Protein AF-A0A8J6Z722-F1 (afdb_monomer_lite)

Foldseek 3Di:
DDPCPDPVNVVVPCPDDDDDPVVVLVVVLVVQLVVLCVVCVVVVVVLVVLVVVLVVVVCCCVVPVLVVVLVVLVVDPDDPVVSVVVSVVVVVVVVVVSVVSVVVSVVSVVVVVVVSVVSSVVVSPPPPDD

pLDDT: mean 84.92, std 19.14, range [33.97, 98.56]

Radius of gyration: 26.22 Å; chains: 1; bounding box: 60×34×71 Å

Structure (mmCIF, N/CA/C/O backbone):
data_AF-A0A8J6Z722-F1
#
_entry.id   AF-A0A8J6Z722-F1
#
loop_
_atom_site.group_PDB
_atom_site.id
_atom_site.type_symbol
_atom_site.label_atom_id
_atom_site.label_alt_id
_atom_site.label_comp_id
_atom_site.label_asym_id
_atom_site.label_entity_id
_atom_site.label_seq_id
_atom_site.pdbx_PDB_ins_code
_atom_site.Cartn_x
_atom_site.Cartn_y
_atom_site.Cartn_z
_atom_site.occupancy
_atom_site.B_iso_or_equiv
_atom_site.auth_seq_id
_atom_site.auth_comp_id
_atom_site.auth_asym_id
_atom_site.auth_atom_id
_atom_site.pdbx_PDB_model_num
ATOM 1 N N . MET A 1 1 ? 30.032 24.823 -20.321 1.00 39.25 1 MET A N 1
ATOM 2 C CA . MET A 1 1 ? 30.321 24.302 -18.969 1.00 39.25 1 MET A CA 1
ATOM 3 C C . MET A 1 1 ? 30.399 22.793 -19.080 1.00 39.25 1 MET A C 1
ATOM 5 O O . MET A 1 1 ? 29.435 22.180 -19.516 1.00 39.25 1 MET A O 1
ATOM 9 N N . ASP A 1 2 ? 31.584 22.244 -18.832 1.00 42.56 2 ASP A N 1
ATOM 10 C CA . ASP A 1 2 ? 31.910 20.828 -19.003 1.00 42.56 2 ASP A CA 1
ATOM 11 C C . ASP A 1 2 ? 31.347 20.016 -17.820 1.00 42.56 2 ASP A C 1
ATOM 13 O O . ASP A 1 2 ? 31.700 20.263 -16.670 1.00 42.56 2 ASP A O 1
ATOM 17 N N . ASN A 1 3 ? 30.427 19.084 -18.093 1.00 47.44 3 ASN A N 1
ATOM 18 C CA . ASN A 1 3 ? 29.771 18.225 -17.095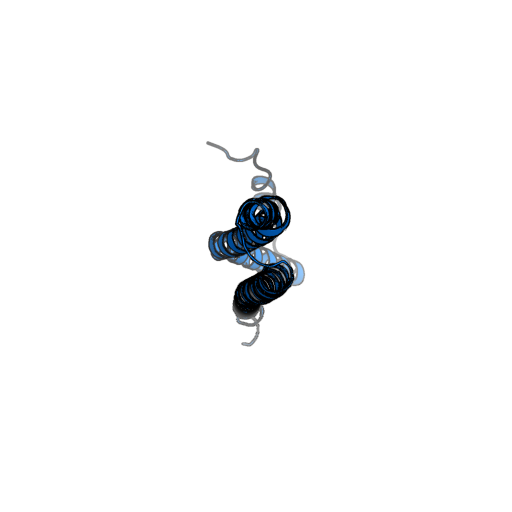 1.00 47.44 3 ASN A CA 1
ATOM 19 C C . ASN A 1 3 ? 30.562 16.919 -16.867 1.00 47.44 3 ASN A C 1
ATOM 21 O O . ASN A 1 3 ? 30.005 15.834 -16.695 1.00 47.44 3 ASN A O 1
ATOM 25 N N . SER A 1 4 ? 31.888 17.017 -16.913 1.00 51.06 4 SER A N 1
ATOM 26 C CA . SER A 1 4 ? 32.835 15.905 -16.819 1.00 51.06 4 SER A CA 1
ATOM 27 C C . SER A 1 4 ? 33.029 15.358 -15.398 1.00 51.06 4 SER A C 1
ATOM 29 O O . SER A 1 4 ? 33.650 14.309 -15.233 1.00 51.06 4 SER A O 1
ATOM 31 N N . GLY A 1 5 ? 32.466 16.026 -14.384 1.00 47.47 5 GLY A N 1
ATOM 32 C CA . GLY A 1 5 ? 32.481 15.593 -12.980 1.00 47.47 5 GLY A CA 1
ATOM 33 C C . GLY A 1 5 ? 31.259 14.784 -12.530 1.00 47.47 5 GLY A C 1
ATOM 34 O O . GLY A 1 5 ? 31.252 14.261 -11.419 1.00 47.47 5 GLY A O 1
ATOM 35 N N . SER A 1 6 ? 30.222 14.663 -13.362 1.00 57.62 6 SER A N 1
ATOM 36 C CA . SER A 1 6 ? 29.033 13.875 -13.028 1.00 57.62 6 SER A CA 1
ATOM 37 C C . SER A 1 6 ? 29.310 12.377 -13.186 1.00 57.62 6 SER A C 1
ATOM 39 O O . SER A 1 6 ? 29.959 11.962 -14.148 1.00 57.62 6 SER A O 1
ATOM 41 N N . ALA A 1 7 ? 28.769 11.544 -12.290 1.00 52.91 7 ALA A N 1
ATOM 42 C CA . ALA A 1 7 ? 28.826 10.080 -12.392 1.00 52.91 7 ALA A CA 1
ATOM 43 C C . ALA A 1 7 ? 28.338 9.554 -13.762 1.00 52.91 7 ALA A C 1
ATOM 45 O O . ALA A 1 7 ? 28.763 8.490 -14.203 1.00 52.91 7 ALA A O 1
ATOM 46 N N . PHE A 1 8 ? 27.522 10.343 -14.471 1.00 50.28 8 PHE A N 1
ATOM 47 C CA . PHE A 1 8 ? 27.011 10.053 -15.810 1.00 50.28 8 PHE A CA 1
ATOM 48 C C . PHE A 1 8 ? 27.969 10.434 -16.958 1.00 50.28 8 PHE A C 1
ATOM 50 O O . PHE A 1 8 ? 27.863 9.886 -18.051 1.00 50.28 8 PHE A O 1
ATOM 57 N N . GLY A 1 9 ? 28.942 11.326 -16.733 1.00 53.88 9 GLY A N 1
ATOM 58 C CA . GLY A 1 9 ? 29.901 11.764 -17.759 1.00 53.88 9 GLY A CA 1
ATOM 59 C C . GLY A 1 9 ? 30.927 10.692 -18.149 1.00 53.88 9 GLY A C 1
ATOM 60 O O . GLY A 1 9 ? 31.526 10.759 -19.224 1.00 53.88 9 GLY A O 1
ATOM 61 N N . LYS A 1 10 ? 31.106 9.669 -17.303 1.00 51.28 10 LYS A N 1
ATOM 62 C CA . LYS A 1 10 ? 32.014 8.540 -17.555 1.00 51.28 10 LYS A CA 1
ATOM 63 C C . LYS A 1 10 ? 31.471 7.540 -18.583 1.00 51.28 10 LYS A C 1
ATOM 65 O O . LYS A 1 10 ? 32.269 6.854 -19.212 1.00 51.28 10 LYS A O 1
ATOM 70 N N . PHE A 1 11 ? 30.158 7.510 -18.820 1.00 54.88 11 PHE A N 1
ATOM 71 C CA . PHE A 1 11 ? 29.540 6.621 -19.814 1.00 54.88 11 PHE A CA 1
ATOM 72 C C . PHE A 1 11 ? 29.767 7.084 -21.260 1.00 54.88 11 PHE A C 1
ATOM 74 O O . PHE A 1 11 ? 29.725 6.276 -22.179 1.00 54.88 11 PHE A O 1
ATOM 81 N N . HIS A 1 12 ? 30.068 8.368 -21.481 1.00 51.69 12 HIS A N 1
ATOM 82 C CA . HIS A 1 12 ? 30.331 8.892 -22.826 1.00 51.69 12 HIS A CA 1
ATOM 83 C C . HIS A 1 12 ? 31.784 8.729 -23.293 1.00 51.69 12 HIS A C 1
ATOM 85 O O . HIS A 1 12 ? 32.048 8.882 -24.482 1.00 51.69 12 HIS A O 1
ATOM 91 N N . ARG A 1 13 ? 32.738 8.429 -22.397 1.00 47.22 13 ARG A N 1
ATOM 92 C CA . ARG A 1 13 ? 34.173 8.375 -22.752 1.00 47.22 13 ARG A CA 1
ATOM 93 C C . ARG A 1 13 ? 34.669 7.006 -23.202 1.00 47.22 13 ARG A C 1
ATOM 95 O O . ARG A 1 13 ? 35.699 6.943 -23.859 1.00 47.22 13 ARG A O 1
ATOM 102 N N . ASN A 1 14 ? 33.930 5.942 -22.903 1.00 47.50 14 ASN A N 1
ATOM 103 C CA . ASN A 1 14 ? 34.354 4.574 -23.191 1.00 47.50 14 ASN A CA 1
ATOM 104 C C . ASN A 1 14 ? 33.419 3.897 -24.197 1.00 47.50 14 ASN A C 1
ATOM 106 O O . ASN A 1 14 ? 33.064 2.738 -24.010 1.00 47.50 14 ASN A O 1
ATOM 110 N N . SER A 1 15 ? 33.004 4.604 -25.255 1.00 49.38 15 SER A N 1
ATOM 111 C CA . SER A 1 15 ? 32.414 3.915 -26.405 1.00 49.38 15 SER A CA 1
ATOM 112 C C . SER A 1 15 ? 33.519 3.034 -27.001 1.00 49.38 15 SER A C 1
ATOM 114 O O . SER A 1 15 ? 34.527 3.584 -27.461 1.00 49.38 15 SER A O 1
ATOM 116 N N . PRO A 1 16 ? 33.420 1.693 -26.923 1.00 49.09 16 PRO A N 1
ATOM 117 C CA . PRO A 1 16 ? 34.443 0.828 -27.478 1.00 49.09 16 PRO A CA 1
ATOM 118 C C . PRO A 1 16 ? 34.497 1.113 -28.971 1.00 49.09 16 PRO A C 1
ATOM 120 O O . PRO A 1 16 ? 33.459 1.206 -29.630 1.00 49.09 16 PRO A O 1
ATOM 123 N N . ALA A 1 17 ? 35.700 1.271 -29.513 1.00 52.91 17 ALA A N 1
ATOM 124 C CA . ALA A 1 17 ? 35.881 1.270 -30.951 1.00 52.91 17 ALA A CA 1
ATOM 125 C C . ALA A 1 17 ? 35.156 0.038 -31.528 1.00 52.91 17 ALA A C 1
ATOM 127 O O . ALA A 1 17 ? 35.463 -1.104 -31.185 1.00 52.91 17 ALA A O 1
ATOM 128 N N . ARG A 1 18 ? 34.131 0.324 -32.335 1.00 57.03 18 ARG A N 1
ATOM 129 C CA . ARG A 1 18 ? 33.208 -0.599 -33.003 1.00 57.03 18 ARG A CA 1
ATOM 130 C C . ARG A 1 18 ? 33.927 -1.868 -33.483 1.00 57.03 18 ARG A C 1
ATOM 132 O O . ARG A 1 18 ? 34.678 -1.789 -34.451 1.00 57.03 18 ARG A O 1
ATOM 139 N N . SER A 1 19 ? 33.696 -3.020 -32.846 1.00 58.72 19 SER A N 1
ATOM 140 C CA . SER A 1 19 ? 34.038 -4.323 -33.452 1.00 58.72 19 SER A CA 1
ATOM 141 C C . SER A 1 19 ? 33.318 -5.549 -32.873 1.00 58.72 19 SER A C 1
ATOM 143 O O . SER A 1 19 ? 33.258 -6.548 -33.579 1.00 58.72 19 SER A O 1
ATOM 145 N N . ASP A 1 20 ? 32.721 -5.497 -31.672 1.00 62.19 20 ASP A N 1
ATOM 146 C CA . ASP A 1 20 ? 31.935 -6.619 -31.123 1.00 62.19 20 ASP A CA 1
ATOM 147 C C . ASP A 1 20 ? 30.416 -6.343 -31.214 1.00 62.19 20 ASP A C 1
ATOM 149 O O . ASP A 1 20 ? 29.901 -5.495 -30.474 1.00 62.19 20 ASP A O 1
ATOM 153 N N . PRO A 1 21 ? 29.677 -7.042 -32.101 1.00 66.31 21 PRO A N 1
ATOM 154 C CA . PRO A 1 21 ? 28.222 -6.926 -32.223 1.00 66.31 21 PRO A CA 1
ATOM 155 C C . PRO A 1 21 ? 27.477 -7.205 -30.911 1.00 66.31 21 PRO A C 1
ATOM 157 O O . PRO A 1 21 ? 26.446 -6.590 -30.650 1.00 66.31 21 PRO A O 1
ATOM 160 N N . THR A 1 22 ? 28.010 -8.085 -30.061 1.00 77.38 22 THR A N 1
ATOM 161 C CA . THR A 1 22 ? 27.403 -8.449 -28.772 1.00 77.38 22 THR A CA 1
ATOM 162 C C . THR A 1 22 ? 27.454 -7.278 -27.796 1.00 77.38 22 THR A C 1
ATOM 164 O O . THR A 1 22 ? 26.465 -6.967 -27.134 1.00 77.38 22 THR A O 1
ATOM 167 N N . ALA A 1 23 ? 28.592 -6.580 -27.747 1.00 76.00 23 ALA A N 1
ATOM 168 C CA . ALA A 1 23 ? 28.772 -5.409 -26.895 1.00 76.00 23 ALA A CA 1
ATOM 169 C C . ALA A 1 23 ? 27.859 -4.245 -27.316 1.00 76.00 23 ALA A C 1
ATOM 171 O O . ALA A 1 23 ? 27.328 -3.543 -26.457 1.00 76.00 23 ALA A O 1
ATOM 172 N N . GLN A 1 24 ? 27.629 -4.066 -28.623 1.00 77.50 24 GLN A N 1
ATOM 173 C CA . GLN A 1 24 ? 26.715 -3.038 -29.127 1.00 77.50 24 GLN A CA 1
ATOM 174 C C . GLN A 1 24 ? 25.258 -3.329 -28.743 1.00 77.50 24 GLN A C 1
ATOM 176 O O . GLN A 1 24 ? 24.573 -2.429 -28.265 1.00 77.50 24 GLN A O 1
ATOM 181 N N . VAL A 1 25 ? 24.798 -4.580 -28.872 1.00 81.50 25 VAL A N 1
ATOM 182 C CA . VAL A 1 25 ? 23.432 -4.968 -28.468 1.00 81.50 25 VAL A CA 1
ATOM 183 C C . VAL A 1 25 ? 23.201 -4.726 -26.974 1.00 81.50 25 VAL A C 1
ATOM 185 O O . VAL A 1 25 ? 22.150 -4.215 -26.587 1.00 81.50 25 VAL A O 1
ATOM 188 N N . LEU A 1 26 ? 24.184 -5.053 -26.129 1.00 82.50 26 LEU A N 1
ATOM 189 C CA . LEU A 1 26 ? 24.104 -4.792 -24.689 1.00 82.50 26 LEU A CA 1
ATOM 190 C C . LEU A 1 26 ? 24.038 -3.292 -24.381 1.00 82.50 26 LEU A C 1
ATOM 192 O O . LEU A 1 26 ? 23.229 -2.872 -23.555 1.00 82.50 26 LEU A O 1
ATOM 196 N N . PHE A 1 27 ? 24.847 -2.485 -25.071 1.00 84.00 27 PHE A N 1
ATOM 197 C CA . PHE A 1 27 ? 24.834 -1.033 -24.914 1.00 84.00 27 PHE A CA 1
ATOM 198 C C . PHE A 1 27 ? 23.489 -0.422 -25.335 1.00 84.00 27 PHE A C 1
ATOM 200 O O . PHE A 1 27 ? 22.925 0.397 -24.610 1.00 84.00 27 PHE A O 1
ATOM 207 N N . ASP A 1 28 ? 22.937 -0.850 -26.471 1.00 84.00 28 ASP A N 1
ATOM 208 C CA . ASP A 1 28 ? 21.653 -0.358 -26.979 1.00 84.00 28 ASP A CA 1
ATOM 209 C C . ASP A 1 28 ? 20.490 -0.748 -26.052 1.00 84.00 28 ASP A C 1
ATOM 211 O O . ASP A 1 28 ? 19.568 0.048 -25.826 1.00 84.00 28 ASP A O 1
ATOM 215 N N . TYR A 1 29 ? 20.551 -1.951 -25.470 1.00 86.62 29 TYR A N 1
ATOM 216 C CA . TYR A 1 29 ? 19.620 -2.398 -24.438 1.00 86.62 29 TYR A CA 1
ATOM 217 C C . TYR A 1 29 ? 19.693 -1.518 -23.188 1.00 86.62 29 TYR A C 1
ATOM 219 O O . TYR A 1 29 ? 18.662 -1.020 -22.734 1.00 86.62 29 TYR A O 1
ATOM 227 N N . GLU A 1 30 ? 20.894 -1.292 -22.647 1.00 87.44 30 GLU A N 1
ATOM 228 C CA . GLU A 1 30 ? 21.094 -0.465 -21.453 1.00 87.44 30 GLU A CA 1
ATOM 229 C C . GLU A 1 30 ? 20.614 0.973 -21.688 1.00 87.44 30 GLU A C 1
ATOM 231 O O . GLU A 1 30 ? 19.863 1.529 -20.881 1.00 87.44 30 GLU A O 1
ATOM 236 N N . GLU A 1 31 ? 20.960 1.566 -22.832 1.00 89.06 31 GLU A N 1
ATOM 237 C CA . GLU A 1 31 ? 20.514 2.909 -23.203 1.00 89.06 31 GLU A CA 1
ATOM 238 C C . GLU A 1 31 ? 18.980 2.983 -23.317 1.00 89.06 31 GLU A C 1
ATOM 240 O O . GLU A 1 31 ? 18.342 3.947 -22.874 1.00 89.06 31 GLU A O 1
ATOM 245 N N . HIS A 1 32 ? 18.352 1.960 -23.902 1.00 89.12 32 HIS A N 1
ATOM 246 C CA . HIS A 1 32 ? 16.901 1.877 -23.991 1.00 89.12 32 HIS A CA 1
ATOM 247 C C . HIS A 1 32 ? 16.228 1.725 -22.627 1.00 89.12 32 HIS A C 1
ATOM 249 O O . HIS A 1 32 ? 15.309 2.496 -22.339 1.00 89.12 32 HIS A O 1
ATOM 255 N N . TYR A 1 33 ? 16.714 0.812 -21.790 1.00 90.62 33 TYR A N 1
ATOM 256 C CA . TYR A 1 33 ? 16.226 0.611 -20.431 1.00 90.62 33 TYR A CA 1
ATOM 257 C C . TYR A 1 33 ? 16.305 1.910 -19.622 1.00 90.62 33 TYR A C 1
ATOM 259 O O . TYR A 1 33 ? 15.311 2.351 -19.048 1.00 90.62 33 TYR A O 1
ATOM 267 N N . MET A 1 34 ? 17.449 2.598 -19.657 1.00 92.88 34 MET A N 1
ATOM 268 C CA . MET A 1 34 ? 17.636 3.854 -18.926 1.00 92.88 34 MET A CA 1
ATOM 269 C C . MET A 1 34 ? 16.716 4.977 -19.419 1.00 92.88 34 MET A C 1
ATOM 271 O O . MET A 1 34 ? 16.253 5.788 -18.612 1.00 92.88 34 MET A O 1
ATOM 275 N N . ARG A 1 35 ? 16.412 5.042 -20.723 1.00 92.38 35 ARG A N 1
ATOM 276 C CA . ARG A 1 35 ? 15.386 5.966 -21.242 1.00 92.38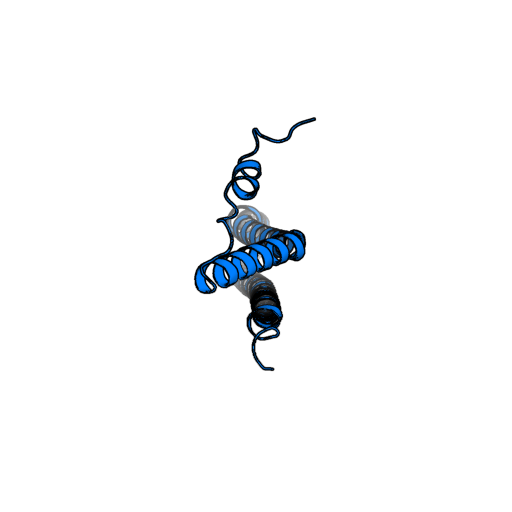 35 ARG A CA 1
ATOM 277 C C . ARG A 1 35 ? 13.996 5.615 -20.723 1.00 92.38 35 ARG A C 1
ATOM 279 O O . ARG A 1 35 ? 13.280 6.526 -20.317 1.00 92.38 35 ARG A O 1
ATOM 286 N N . LEU A 1 36 ? 13.634 4.332 -20.713 1.00 93.38 36 LEU A N 1
ATOM 287 C CA . LEU A 1 36 ? 12.332 3.893 -20.214 1.00 93.38 36 LEU A CA 1
ATOM 288 C C . LEU A 1 36 ? 12.172 4.213 -18.729 1.00 93.38 36 LEU A C 1
ATOM 290 O O . LEU A 1 36 ? 11.187 4.841 -18.353 1.00 93.38 36 LEU A O 1
ATOM 294 N N . VAL A 1 37 ? 13.171 3.905 -17.900 1.00 92.62 37 VAL A N 1
ATOM 295 C CA . VAL A 1 37 ? 13.157 4.259 -16.470 1.00 92.62 37 VAL A CA 1
ATOM 296 C C . VAL A 1 37 ? 12.952 5.762 -16.273 1.00 92.62 37 VAL A C 1
ATOM 298 O O . VAL A 1 37 ? 12.158 6.171 -15.431 1.00 92.62 37 VAL A O 1
ATOM 301 N N . LYS A 1 38 ? 13.619 6.603 -17.076 1.00 94.31 38 LYS A N 1
ATOM 302 C CA . LYS A 1 38 ? 13.408 8.058 -17.030 1.00 94.31 38 LYS A CA 1
ATOM 303 C C . LYS A 1 38 ? 11.988 8.455 -17.430 1.00 94.31 38 LYS A C 1
ATOM 305 O O . LYS A 1 38 ? 11.431 9.339 -16.790 1.00 94.31 38 LYS A O 1
ATOM 310 N N . SER A 1 39 ? 11.414 7.827 -18.457 1.00 93.88 39 SER A N 1
ATOM 311 C CA . SER A 1 39 ? 10.043 8.129 -18.891 1.00 93.88 39 SER A CA 1
ATOM 312 C C . SER A 1 39 ? 8.982 7.697 -17.879 1.00 93.88 39 SER A C 1
ATOM 314 O O . SER A 1 39 ? 8.019 8.425 -17.706 1.00 93.88 39 SER A O 1
ATOM 316 N N . TYR A 1 40 ? 9.206 6.591 -17.162 1.00 95.81 40 TYR A N 1
ATOM 317 C CA . TYR A 1 40 ? 8.287 6.060 -16.147 1.00 95.81 40 TYR A CA 1
ATOM 318 C C . TYR A 1 40 ? 8.495 6.671 -14.752 1.00 95.81 40 TYR A C 1
ATOM 320 O O . TYR A 1 40 ? 7.894 6.233 -13.771 1.00 95.81 40 TYR A O 1
ATOM 328 N N . ARG A 1 41 ? 9.397 7.652 -14.616 1.00 95.44 41 ARG A N 1
ATOM 329 C CA . ARG A 1 41 ? 9.795 8.212 -13.317 1.00 95.44 41 ARG A CA 1
ATOM 330 C C . ARG A 1 41 ? 8.598 8.734 -12.525 1.00 95.44 41 ARG A C 1
ATOM 332 O O . ARG A 1 41 ? 8.533 8.509 -11.317 1.00 95.44 41 ARG A O 1
ATOM 339 N N . GLU A 1 42 ? 7.695 9.450 -13.188 1.00 96.44 42 GLU A N 1
ATOM 340 C CA . GLU A 1 42 ? 6.542 10.052 -12.521 1.00 96.44 42 GLU A CA 1
ATOM 341 C C . GLU A 1 42 ? 5.518 8.988 -12.115 1.00 96.44 42 GLU A C 1
ATOM 343 O O . GLU A 1 42 ? 5.006 9.058 -11.001 1.00 96.44 42 GLU A O 1
ATOM 348 N N . GLU A 1 43 ? 5.284 7.952 -12.930 1.00 95.31 43 GLU A N 1
ATOM 349 C CA . GLU A 1 43 ? 4.429 6.828 -12.533 1.00 95.31 43 GLU A CA 1
ATOM 350 C C . GLU A 1 43 ? 5.014 6.038 -11.359 1.00 95.31 43 GLU A C 1
ATOM 352 O O . GLU A 1 43 ? 4.285 5.697 -10.427 1.00 95.31 43 GLU A O 1
ATOM 357 N N . ILE A 1 44 ? 6.325 5.772 -11.369 1.00 94.62 44 ILE A N 1
ATOM 358 C CA . ILE A 1 44 ? 7.014 5.092 -10.261 1.00 94.62 44 ILE A CA 1
ATOM 359 C C . ILE A 1 44 ? 6.864 5.910 -8.977 1.00 94.62 44 ILE A C 1
ATOM 361 O O . ILE A 1 44 ? 6.520 5.364 -7.928 1.00 94.62 44 ILE A O 1
ATOM 365 N N . LYS A 1 45 ? 7.093 7.227 -9.056 1.00 97.50 45 LYS A N 1
ATOM 366 C CA . LYS A 1 45 ? 6.921 8.125 -7.912 1.00 97.50 45 LYS A CA 1
ATOM 367 C C . LYS A 1 45 ? 5.473 8.119 -7.424 1.00 97.50 45 LYS A C 1
ATOM 369 O O . LYS A 1 45 ? 5.249 8.001 -6.226 1.00 97.50 45 LYS A O 1
ATOM 374 N N . PHE A 1 46 ? 4.508 8.204 -8.334 1.00 97.50 46 PHE A N 1
ATOM 375 C CA . PHE A 1 46 ? 3.088 8.190 -8.001 1.00 97.50 46 PHE A CA 1
ATOM 376 C C . PHE A 1 46 ? 2.676 6.911 -7.259 1.00 97.50 46 PHE A C 1
ATOM 378 O O . PHE A 1 46 ? 2.045 6.995 -6.209 1.00 97.50 46 PHE A O 1
ATOM 385 N N . ILE A 1 47 ? 3.083 5.735 -7.748 1.00 97.75 47 ILE A N 1
ATOM 386 C CA . ILE A 1 47 ? 2.809 4.454 -7.075 1.00 97.75 47 ILE A CA 1
ATOM 387 C C . ILE A 1 47 ? 3.441 4.423 -5.681 1.00 97.75 47 ILE A C 1
ATOM 389 O O . ILE A 1 47 ? 2.782 4.044 -4.714 1.00 97.75 47 ILE A O 1
ATOM 393 N N . ASN A 1 48 ? 4.698 4.853 -5.560 1.00 97.50 48 ASN A N 1
ATOM 394 C CA . ASN A 1 48 ? 5.385 4.897 -4.271 1.00 97.50 48 ASN A CA 1
ATOM 395 C C . ASN A 1 48 ? 4.687 5.839 -3.273 1.00 97.50 48 ASN A C 1
ATOM 397 O O . ASN A 1 48 ? 4.567 5.513 -2.089 1.00 97.50 48 ASN A O 1
ATOM 401 N N . ASP A 1 49 ? 4.221 6.997 -3.742 1.00 98.31 49 ASP A N 1
ATOM 402 C CA . ASP A 1 49 ? 3.486 7.964 -2.926 1.00 98.31 49 ASP A CA 1
ATOM 403 C C . ASP A 1 49 ? 2.161 7.348 -2.430 1.00 98.31 49 ASP A C 1
ATOM 405 O O . ASP A 1 49 ? 1.888 7.403 -1.230 1.00 98.31 49 ASP A O 1
ATOM 409 N N . LEU A 1 50 ? 1.406 6.657 -3.299 1.00 98.00 50 LEU A N 1
ATOM 410 C CA . LEU A 1 50 ? 0.187 5.927 -2.915 1.00 98.00 50 LEU A CA 1
ATOM 411 C C . LEU A 1 50 ? 0.457 4.845 -1.858 1.00 98.00 50 LEU A C 1
ATOM 413 O O . LEU A 1 50 ? -0.250 4.767 -0.855 1.00 98.00 50 LEU A O 1
ATOM 417 N N . GLN A 1 51 ? 1.490 4.021 -2.051 1.00 97.81 51 GLN A N 1
ATOM 418 C CA . GLN A 1 51 ? 1.860 2.962 -1.101 1.00 97.81 51 GLN A CA 1
ATOM 419 C C . GLN A 1 51 ? 2.270 3.532 0.262 1.00 97.81 51 GLN A C 1
ATOM 421 O O . GLN A 1 51 ? 1.901 3.000 1.317 1.00 97.81 51 GLN A O 1
ATOM 426 N N . THR A 1 52 ? 3.028 4.629 0.245 1.00 98.06 52 THR A N 1
ATOM 427 C CA . THR A 1 52 ? 3.487 5.316 1.456 1.00 98.06 52 THR A CA 1
ATOM 428 C C . THR A 1 52 ? 2.314 5.930 2.208 1.00 98.06 52 THR A C 1
ATOM 430 O O . THR A 1 52 ? 2.215 5.775 3.427 1.00 98.06 52 THR A O 1
ATOM 433 N N . GLU A 1 53 ? 1.411 6.603 1.496 1.00 98.06 53 GLU A N 1
ATOM 434 C CA . GLU A 1 53 ? 0.203 7.183 2.071 1.00 98.06 53 GLU A CA 1
ATOM 435 C C . GLU A 1 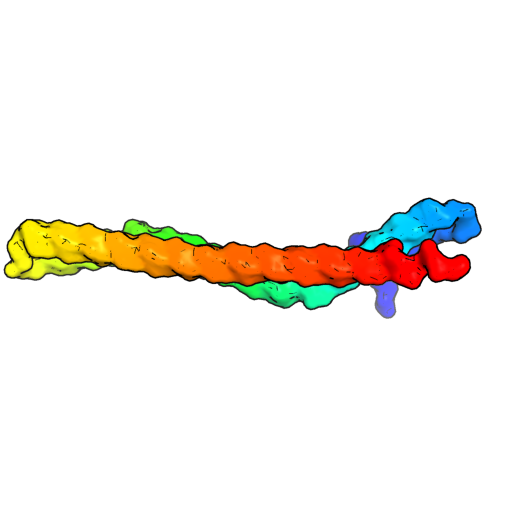53 ? -0.707 6.114 2.671 1.00 98.06 53 GLU A C 1
ATOM 437 O O . GLU A 1 53 ? -1.081 6.237 3.836 1.00 98.06 53 GLU A O 1
ATOM 442 N N . HIS A 1 54 ? -0.968 5.032 1.937 1.00 98.44 54 HIS A N 1
ATOM 443 C CA . HIS A 1 54 ? -1.767 3.915 2.427 1.00 98.44 54 HIS A CA 1
ATOM 444 C C . HIS A 1 54 ? -1.169 3.304 3.704 1.00 98.44 54 HIS A C 1
ATOM 446 O O . HIS A 1 54 ? -1.848 3.154 4.718 1.00 98.44 54 HIS A O 1
ATOM 452 N N . THR A 1 55 ? 0.141 3.037 3.710 1.00 98.06 55 THR A N 1
ATOM 453 C CA . THR A 1 55 ? 0.837 2.506 4.895 1.00 98.06 55 THR A CA 1
ATOM 454 C C . THR A 1 55 ? 0.750 3.465 6.084 1.00 98.06 55 THR A C 1
ATOM 456 O O . THR A 1 55 ? 0.593 3.037 7.231 1.00 98.06 55 THR A O 1
ATOM 459 N N . ARG A 1 56 ? 0.885 4.771 5.831 1.00 98.44 56 ARG A N 1
ATOM 460 C CA . ARG A 1 56 ? 0.786 5.816 6.854 1.00 98.44 56 ARG A CA 1
ATOM 461 C C . ARG A 1 56 ? -0.621 5.877 7.439 1.00 98.44 56 ARG A C 1
ATOM 463 O O . ARG A 1 56 ? -0.745 5.961 8.656 1.00 98.44 56 ARG A O 1
AT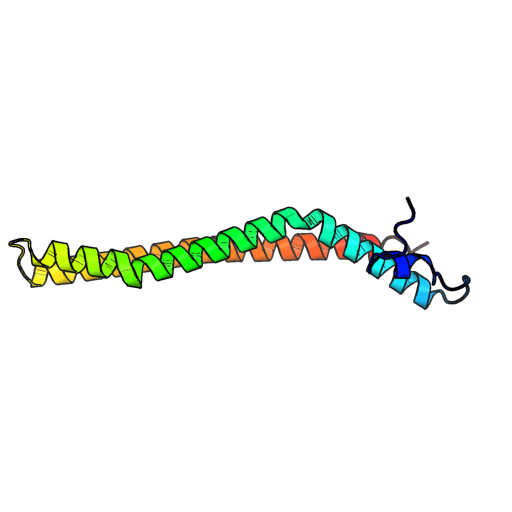OM 470 N N . GLU A 1 57 ? -1.646 5.829 6.598 1.00 98.06 57 GLU A N 1
ATOM 471 C CA . GLU A 1 57 ? -3.051 5.848 7.004 1.00 98.06 57 GLU A CA 1
ATOM 472 C C . GLU A 1 57 ? -3.387 4.648 7.893 1.00 98.06 57 GLU A C 1
ATOM 474 O O . GLU A 1 57 ? -3.843 4.841 9.018 1.00 98.06 57 GLU A O 1
ATOM 479 N N . VAL A 1 58 ? -3.062 3.429 7.449 1.00 98.25 58 VAL A N 1
ATOM 480 C CA . VAL A 1 58 ? -3.288 2.194 8.219 1.00 98.25 58 VAL A CA 1
ATOM 481 C C . VAL A 1 58 ? -2.629 2.287 9.595 1.00 98.25 58 VAL A C 1
ATOM 483 O O . VAL A 1 58 ? -3.265 2.042 10.621 1.00 98.25 58 VAL A O 1
ATOM 486 N N . LYS A 1 59 ? -1.354 2.696 9.644 1.00 98.38 59 LYS A N 1
ATOM 487 C CA . LYS A 1 59 ? -0.630 2.867 10.911 1.00 98.38 59 LYS A CA 1
ATOM 488 C C . LYS A 1 59 ? -1.272 3.931 11.798 1.00 98.38 59 LYS A C 1
ATOM 490 O O . LYS A 1 59 ? -1.411 3.699 12.996 1.00 98.38 59 LYS A O 1
ATOM 495 N N . ASN A 1 60 ? -1.650 5.080 11.236 1.00 98.44 60 ASN A N 1
ATOM 496 C CA . ASN A 1 60 ? -2.265 6.167 11.995 1.00 98.44 60 ASN A CA 1
ATOM 497 C C . ASN A 1 60 ? -3.616 5.756 12.581 1.00 98.44 60 ASN A C 1
ATOM 499 O O . ASN A 1 60 ? -3.882 6.052 13.744 1.00 98.44 60 ASN A O 1
ATOM 503 N N . PHE A 1 61 ? -4.425 5.028 11.811 1.00 98.56 61 PHE A N 1
ATOM 504 C CA . PHE A 1 61 ? -5.721 4.559 12.269 1.00 98.56 61 PHE A CA 1
ATOM 505 C C . PHE A 1 61 ? -5.587 3.694 13.524 1.00 98.56 61 PHE A C 1
ATOM 507 O O . PHE A 1 61 ? -6.181 4.005 14.552 1.00 98.56 61 PHE A O 1
ATOM 514 N N . TYR A 1 62 ? -4.751 2.653 13.487 1.00 97.69 62 TYR A N 1
ATOM 515 C CA . TYR A 1 62 ? -4.606 1.748 14.630 1.00 97.69 62 TYR A CA 1
ATOM 516 C C . TYR A 1 62 ? -3.827 2.356 15.803 1.00 97.69 62 TYR A C 1
ATOM 518 O O . TYR A 1 62 ? -4.118 2.040 16.954 1.00 97.69 62 TYR A O 1
ATOM 526 N N . ALA A 1 63 ? -2.844 3.220 15.539 1.00 98.06 63 ALA A N 1
ATOM 527 C CA . ALA A 1 63 ? -2.029 3.816 16.596 1.00 98.06 63 ALA A CA 1
ATOM 528 C C . ALA A 1 63 ? -2.711 5.003 17.293 1.00 98.06 63 ALA A C 1
ATOM 530 O O . ALA A 1 63 ? -2.496 5.207 18.486 1.00 98.06 63 ALA A O 1
ATOM 531 N N . ASN A 1 64 ? -3.508 5.789 16.561 1.00 97.94 64 ASN A N 1
ATOM 532 C CA . ASN A 1 64 ? -4.016 7.077 17.032 1.00 97.94 64 ASN A CA 1
ATOM 533 C C . ASN A 1 64 ? -5.544 7.164 16.973 1.00 97.94 64 ASN A C 1
ATOM 535 O O . ASN A 1 64 ? -6.181 7.444 17.994 1.00 97.94 64 ASN A O 1
ATOM 539 N N . ASP A 1 65 ? -6.141 6.928 15.802 1.00 98.00 65 ASP A N 1
ATOM 540 C CA . ASP A 1 65 ? -7.566 7.210 15.592 1.00 98.00 65 ASP A CA 1
ATOM 541 C C . ASP A 1 65 ? -8.451 6.231 16.373 1.00 98.00 65 ASP A C 1
ATOM 543 O O . ASP A 1 65 ? -9.322 6.662 17.129 1.00 98.00 65 ASP A O 1
ATOM 547 N N . LEU A 1 66 ? -8.190 4.926 16.273 1.00 97.88 66 LEU A N 1
ATOM 548 C CA . LEU A 1 66 ? -8.950 3.882 16.958 1.00 97.88 66 LEU A CA 1
ATOM 549 C C . LEU A 1 66 ? -8.873 4.016 18.492 1.00 97.88 66 LEU A C 1
ATOM 551 O O . LEU A 1 66 ? -9.935 4.076 19.113 1.00 97.88 66 LEU A O 1
ATOM 555 N N . PRO A 1 67 ? -7.695 4.174 19.135 1.00 97.94 67 PRO A N 1
ATOM 556 C CA . PRO A 1 67 ? -7.628 4.452 20.574 1.00 97.94 67 PRO A CA 1
ATOM 557 C C . PRO A 1 67 ? -8.385 5.721 20.985 1.00 97.94 67 PRO A C 1
ATOM 559 O O . PRO A 1 67 ? -9.042 5.752 22.027 1.00 97.94 67 PRO A O 1
ATOM 562 N N . THR A 1 68 ? -8.333 6.770 20.157 1.00 98.00 68 THR A N 1
ATOM 563 C CA . THR A 1 68 ? -9.073 8.015 20.409 1.00 98.00 68 THR A CA 1
ATOM 564 C C . THR A 1 68 ? -10.582 7.787 20.339 1.00 98.00 68 THR A C 1
ATOM 566 O O . THR A 1 68 ? -11.321 8.311 21.174 1.00 98.00 68 THR A O 1
ATOM 569 N N . ILE A 1 69 ? -11.047 7.002 19.365 1.00 96.88 69 ILE A N 1
ATOM 570 C CA . ILE A 1 69 ? -12.455 6.624 19.212 1.00 96.88 69 ILE A CA 1
ATOM 571 C C . ILE A 1 69 ? -12.914 5.791 20.409 1.00 96.88 69 ILE A C 1
ATOM 573 O O . ILE A 1 69 ? -13.943 6.119 20.993 1.00 96.88 69 ILE A O 1
ATOM 577 N N . ILE A 1 70 ? -12.138 4.781 20.815 1.00 96.31 70 ILE A N 1
ATOM 578 C CA . ILE A 1 70 ? -12.431 3.939 21.984 1.00 96.31 70 ILE A CA 1
ATOM 579 C C . ILE A 1 70 ? -12.608 4.810 23.229 1.00 96.31 70 ILE A C 1
ATOM 581 O O . ILE A 1 70 ? -13.659 4.760 23.862 1.00 96.31 70 ILE A O 1
ATOM 585 N N . LYS A 1 71 ? -11.640 5.690 23.519 1.00 96.44 71 LYS A N 1
ATOM 586 C CA . LYS A 1 71 ? -11.692 6.579 24.688 1.00 96.44 71 LYS A CA 1
ATOM 587 C C . LYS A 1 71 ? -12.916 7.501 24.677 1.00 96.44 71 LYS A C 1
ATOM 589 O O . LYS A 1 71 ? -13.492 7.778 25.726 1.00 96.44 71 LYS A O 1
ATOM 594 N N . LYS A 1 72 ? -13.311 8.005 23.502 1.00 95.31 72 LYS A N 1
ATOM 595 C CA . LYS A 1 72 ? -14.533 8.811 23.357 1.00 95.31 72 LYS A CA 1
ATOM 596 C C . LYS A 1 72 ? -15.780 7.971 23.607 1.00 95.31 72 LYS A C 1
ATOM 598 O O . LYS A 1 72 ? -16.655 8.414 24.336 1.00 95.31 72 LYS A O 1
ATOM 603 N N . LEU A 1 73 ? -15.842 6.760 23.054 1.00 93.50 73 LEU A N 1
ATOM 604 C CA . LEU A 1 73 ? -16.976 5.861 23.249 1.00 93.50 73 LEU A CA 1
ATOM 605 C C . LEU A 1 73 ? -17.135 5.437 24.710 1.00 93.50 73 LEU A C 1
ATOM 607 O O . LEU A 1 73 ? -18.259 5.259 25.161 1.00 93.50 73 LEU A O 1
ATOM 611 N N . GLU A 1 74 ? -16.038 5.246 25.443 1.00 93.31 74 GLU A N 1
ATOM 612 C CA . GLU A 1 74 ? -16.041 4.902 26.873 1.00 93.31 74 GLU A CA 1
ATOM 613 C C . GLU A 1 74 ? -16.616 6.013 27.761 1.00 93.31 74 GLU A C 1
ATOM 615 O O . GLU A 1 74 ? -17.187 5.717 28.808 1.00 93.31 74 GLU A O 1
ATOM 620 N N . ALA A 1 75 ? -16.504 7.277 27.344 1.00 94.12 75 ALA A N 1
ATOM 621 C CA . ALA A 1 75 ? -17.051 8.419 28.076 1.00 94.12 75 ALA A CA 1
ATOM 622 C C . ALA A 1 75 ? -18.572 8.585 27.903 1.00 94.12 75 ALA A C 1
ATOM 624 O O . ALA A 1 75 ? -19.200 9.319 28.667 1.00 94.12 75 ALA A O 1
ATOM 625 N N . GLU A 1 76 ? -19.165 7.914 26.916 1.00 93.75 76 GLU A N 1
ATOM 626 C CA . GLU A 1 76 ? -20.595 7.983 26.630 1.00 93.75 76 GLU A CA 1
ATOM 627 C C . GLU A 1 76 ? -21.386 6.945 27.450 1.00 93.75 76 GLU A C 1
ATOM 629 O O . GLU A 1 76 ? -20.900 5.825 27.673 1.00 93.75 76 GLU A O 1
ATOM 634 N N . PRO A 1 77 ? -22.636 7.252 27.854 1.00 94.00 77 PRO A N 1
ATOM 635 C CA . PRO A 1 77 ? -23.509 6.346 28.605 1.00 94.00 77 PRO A CA 1
ATOM 636 C C . PRO A 1 77 ? -24.125 5.261 27.697 1.00 94.00 77 PRO A C 1
ATOM 638 O O . PRO A 1 77 ? -25.339 5.080 27.636 1.00 94.00 77 PRO A O 1
ATOM 641 N N . ILE A 1 78 ? -23.276 4.548 26.959 1.00 93.06 78 ILE A N 1
ATOM 642 C CA . ILE A 1 78 ? -23.629 3.445 26.064 1.00 93.06 78 ILE A CA 1
ATOM 643 C C . ILE A 1 78 ? -23.366 2.128 26.798 1.00 93.06 78 ILE A C 1
ATOM 645 O O . ILE A 1 78 ? -22.359 1.987 27.498 1.00 93.06 78 ILE A O 1
ATOM 649 N N . ALA A 1 79 ? -24.265 1.157 26.630 1.00 95.06 79 ALA A N 1
ATOM 650 C CA . ALA A 1 79 ? -24.093 -0.181 27.181 1.00 95.06 79 ALA A CA 1
ATOM 651 C C . ALA A 1 79 ? -22.857 -0.882 26.583 1.00 95.06 79 ALA A C 1
ATOM 653 O O . ALA A 1 79 ? -22.539 -0.734 25.399 1.00 95.06 79 ALA A O 1
ATOM 654 N N . ASP A 1 80 ? -22.145 -1.648 27.409 1.00 93.31 80 ASP A N 1
ATOM 655 C CA . ASP A 1 80 ? -20.860 -2.243 27.025 1.00 93.31 80 ASP A CA 1
ATOM 656 C C . ASP A 1 80 ? -20.962 -3.217 25.845 1.00 93.31 80 ASP A C 1
ATOM 658 O O . ASP A 1 80 ? -20.035 -3.326 25.045 1.00 93.31 80 ASP A O 1
ATOM 662 N N . ASP A 1 81 ? -22.067 -3.947 25.737 1.00 95.88 81 ASP A N 1
ATOM 663 C CA . ASP A 1 81 ? -22.343 -4.868 24.635 1.00 95.88 81 ASP A CA 1
ATOM 664 C C . ASP A 1 81 ? -22.516 -4.131 23.305 1.00 95.88 81 ASP A C 1
ATOM 666 O O . ASP A 1 81 ? -21.879 -4.500 22.317 1.00 95.88 81 ASP A O 1
ATOM 670 N N . VAL A 1 82 ? -23.285 -3.042 23.305 1.00 95.50 82 VAL A N 1
ATOM 671 C CA . VAL A 1 82 ? -23.487 -2.182 22.133 1.00 95.50 82 VAL A CA 1
ATOM 672 C C . VAL A 1 82 ? -22.166 -1.552 21.690 1.00 95.50 82 VAL A C 1
ATOM 674 O O . VAL A 1 82 ? -21.835 -1.570 20.504 1.00 95.50 82 VAL A O 1
ATOM 677 N N . ARG A 1 83 ? -21.370 -1.045 22.641 1.00 95.69 83 ARG A N 1
ATOM 678 C CA . ARG A 1 83 ? -20.045 -0.462 22.377 1.00 95.69 83 ARG A CA 1
ATOM 679 C C . ARG A 1 83 ? -19.087 -1.475 21.750 1.00 95.69 83 ARG A C 1
ATOM 681 O O . ARG A 1 83 ? -18.436 -1.153 20.757 1.00 95.69 83 ARG A O 1
ATOM 688 N N . ARG A 1 84 ? -19.017 -2.698 22.287 1.00 95.56 84 ARG A N 1
ATOM 689 C CA . ARG A 1 84 ? -18.163 -3.763 21.732 1.00 95.56 84 ARG A CA 1
ATOM 690 C C . ARG A 1 84 ? -18.566 -4.147 20.314 1.00 95.56 84 ARG A C 1
ATOM 692 O O . ARG A 1 84 ? -17.694 -4.272 19.458 1.00 95.56 84 ARG A O 1
ATOM 699 N N . GLU A 1 85 ? -19.860 -4.322 20.060 1.00 97.00 85 GLU A N 1
ATOM 700 C CA . GLU A 1 85 ? -20.332 -4.710 18.728 1.00 97.00 85 GLU A CA 1
ATOM 701 C C . GLU A 1 85 ? -20.079 -3.601 17.700 1.00 97.00 85 GLU A C 1
ATOM 703 O O . GLU A 1 85 ? -19.655 -3.872 16.577 1.00 97.00 85 GLU A O 1
ATOM 708 N N . TRP A 1 86 ? -20.255 -2.337 18.093 1.00 96.88 86 TRP A N 1
ATOM 709 C CA . TRP A 1 86 ? -19.947 -1.203 17.227 1.00 96.88 86 TRP A CA 1
ATOM 710 C C . TRP A 1 86 ? -18.453 -1.108 16.891 1.00 96.88 86 TRP A C 1
ATOM 712 O O . TRP A 1 86 ? -18.106 -0.964 15.720 1.00 96.88 86 TRP A O 1
ATOM 722 N N . LEU A 1 87 ? -17.565 -1.241 17.886 1.00 97.00 87 LEU A N 1
ATOM 723 C CA . LEU A 1 87 ? -16.111 -1.213 17.670 1.00 97.00 87 LEU A CA 1
ATOM 724 C C . LEU A 1 87 ? -15.650 -2.352 16.761 1.00 97.00 87 LEU A C 1
ATOM 726 O O . LEU A 1 87 ? -14.888 -2.129 15.823 1.00 97.00 87 LEU A O 1
ATOM 730 N N . LYS A 1 88 ? -16.183 -3.556 16.977 1.00 97.38 88 LYS A N 1
ATOM 731 C CA . LYS A 1 88 ? -15.918 -4.710 16.118 1.00 97.38 88 LYS A CA 1
ATOM 732 C C . LYS A 1 88 ? -16.309 -4.433 14.666 1.00 97.38 88 LYS A C 1
ATOM 734 O O . LYS A 1 88 ? -15.521 -4.712 13.765 1.00 97.38 88 LYS A O 1
ATOM 739 N N . HIS A 1 89 ? -17.495 -3.876 14.423 1.00 97.94 89 HIS A N 1
ATOM 740 C CA . HIS A 1 89 ? -17.904 -3.513 13.066 1.00 97.94 89 HIS A CA 1
ATOM 741 C C . HIS A 1 89 ? -17.021 -2.416 12.475 1.00 97.94 89 HIS A C 1
ATOM 743 O O . HIS A 1 89 ? -16.615 -2.534 11.322 1.00 97.94 89 HIS A O 1
ATOM 749 N N . LEU A 1 90 ? -16.680 -1.380 13.246 1.00 97.75 90 LEU 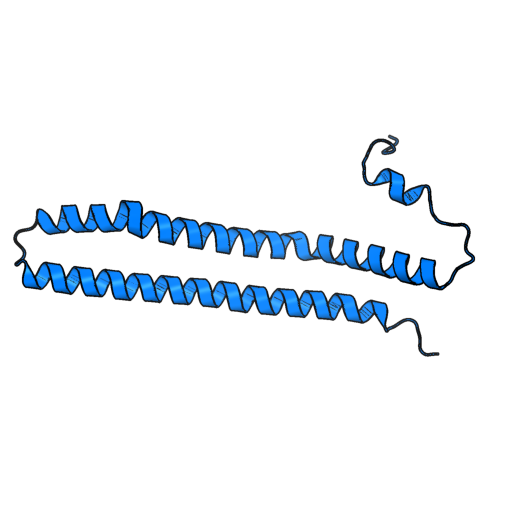A N 1
ATOM 750 C CA . LEU A 1 90 ? -15.778 -0.322 12.796 1.00 97.75 90 LEU A CA 1
ATOM 751 C C . LEU A 1 90 ? -14.443 -0.903 12.320 1.00 97.75 90 LEU A C 1
ATOM 753 O O . LEU A 1 90 ? -14.028 -0.631 11.196 1.00 97.75 90 LEU A O 1
ATOM 757 N N . GLU A 1 91 ? -13.795 -1.722 13.146 1.00 97.50 91 GLU A N 1
ATOM 758 C CA . GLU A 1 91 ? -12.516 -2.348 12.806 1.00 97.50 91 GLU A CA 1
ATOM 759 C C . GLU A 1 91 ? -12.632 -3.227 11.557 1.00 97.50 91 GLU A C 1
ATOM 761 O O . GLU A 1 91 ? -11.810 -3.119 10.648 1.00 97.50 91 GLU A O 1
ATOM 766 N N . GLN A 1 92 ? -13.689 -4.038 11.452 1.00 98.12 92 GLN A N 1
ATOM 767 C CA . GLN A 1 92 ? -13.936 -4.873 10.273 1.00 98.12 92 GLN A CA 1
ATOM 768 C C . GLN A 1 92 ? -14.133 -4.045 8.997 1.00 98.12 92 GLN A C 1
ATOM 770 O O . GLN A 1 92 ? -13.575 -4.373 7.948 1.00 98.12 92 GLN A O 1
ATOM 775 N N . HIS A 1 93 ? -14.920 -2.971 9.069 1.00 98.12 93 HIS A N 1
ATOM 776 C CA . HIS A 1 93 ? -15.173 -2.095 7.929 1.00 98.12 93 HIS A CA 1
ATOM 777 C C . HIS A 1 93 ? -13.916 -1.339 7.505 1.00 98.12 93 HIS A C 1
ATOM 779 O O . HIS A 1 93 ? -13.630 -1.270 6.309 1.00 98.12 93 HIS A O 1
ATOM 785 N N . MET A 1 94 ? -13.150 -0.823 8.466 1.00 98.25 94 MET A N 1
ATOM 786 C CA . MET A 1 94 ? -11.907 -0.111 8.184 1.00 98.25 94 MET A CA 1
ATOM 787 C C . MET A 1 94 ? -10.844 -1.050 7.621 1.00 98.25 94 MET A C 1
ATOM 789 O O . MET A 1 94 ? -10.258 -0.726 6.593 1.00 98.25 94 MET A O 1
ATOM 793 N N . SER A 1 95 ? -10.670 -2.246 8.194 1.00 97.88 95 SER A N 1
ATOM 794 C CA . SER A 1 95 ? -9.778 -3.273 7.638 1.00 97.88 95 SER A CA 1
ATOM 795 C C . SER A 1 95 ? -10.140 -3.586 6.190 1.00 97.88 95 SER A C 1
ATOM 797 O O . SER A 1 95 ? -9.287 -3.503 5.315 1.00 97.88 95 SER A O 1
ATOM 799 N N . LYS A 1 96 ? -11.424 -3.841 5.906 1.00 98.31 96 LYS A N 1
ATOM 800 C CA . LYS A 1 96 ? -11.885 -4.116 4.540 1.00 98.31 96 LYS A CA 1
ATOM 801 C C . LYS A 1 96 ? -11.643 -2.939 3.589 1.00 98.31 96 LYS A C 1
ATOM 803 O O . LYS A 1 96 ? -11.330 -3.152 2.420 1.00 98.31 96 LYS A O 1
ATOM 808 N N . SER A 1 97 ? -11.821 -1.708 4.064 1.00 98.00 97 SER A N 1
ATOM 809 C CA . SER A 1 97 ? -11.548 -0.506 3.273 1.00 98.00 97 SER A CA 1
ATOM 810 C C . SER A 1 97 ? -10.062 -0.391 2.940 1.00 98.00 97 SER A C 1
ATOM 812 O O . SER A 1 97 ? -9.713 -0.120 1.793 1.00 98.00 97 SER A O 1
ATOM 814 N N . PHE A 1 98 ? -9.187 -0.640 3.915 1.00 98.31 98 PHE A N 1
ATOM 815 C CA . PHE A 1 98 ? -7.744 -0.640 3.702 1.00 98.31 98 PHE A CA 1
ATOM 816 C C . PHE A 1 98 ? -7.314 -1.740 2.734 1.00 98.31 98 PHE A C 1
ATOM 818 O O . PHE A 1 98 ? -6.595 -1.441 1.785 1.00 98.31 98 PHE A O 1
ATOM 825 N N . ASP A 1 99 ? -7.819 -2.961 2.901 1.00 98.25 99 ASP A N 1
ATOM 826 C CA . ASP A 1 99 ? -7.530 -4.078 1.996 1.00 98.25 99 ASP A CA 1
ATOM 827 C C . ASP A 1 99 ? -7.929 -3.747 0.552 1.00 98.25 99 ASP A C 1
ATOM 829 O O . ASP A 1 99 ? -7.191 -4.030 -0.391 1.00 98.25 99 ASP A O 1
ATOM 833 N N . MET A 1 100 ? -9.080 -3.094 0.368 1.00 98.06 100 MET A N 1
ATOM 834 C CA . MET A 1 100 ? -9.547 -2.663 -0.948 1.00 98.06 100 MET A CA 1
ATOM 835 C C . MET A 1 100 ? -8.617 -1.612 -1.568 1.00 98.06 100 MET A C 1
ATOM 837 O O . MET A 1 100 ? -8.233 -1.740 -2.731 1.00 98.06 100 MET A O 1
ATOM 841 N N . SER A 1 101 ? -8.230 -0.587 -0.801 1.00 97.62 101 SER A N 1
ATOM 842 C CA . SER A 1 101 ? -7.282 0.436 -1.259 1.00 97.62 101 SER A CA 1
ATOM 843 C C . SER A 1 101 ? -5.926 -0.171 -1.624 1.00 97.62 101 SER A C 1
ATOM 845 O O . SER A 1 101 ? -5.398 0.124 -2.696 1.00 97.62 101 SER A O 1
ATOM 847 N N . GLY A 1 102 ? -5.396 -1.064 -0.784 1.00 98.06 102 GLY A N 1
ATOM 848 C CA . GLY A 1 102 ? -4.161 -1.798 -1.058 1.00 98.06 102 GLY A CA 1
ATOM 849 C C . GLY A 1 102 ? -4.261 -2.620 -2.343 1.00 98.06 102 GLY A C 1
ATOM 850 O O . GLY A 1 102 ? -3.405 -2.508 -3.218 1.00 98.06 102 GLY A O 1
ATOM 851 N N . HIS A 1 103 ? -5.365 -3.348 -2.529 1.00 98.06 103 HIS A N 1
ATOM 852 C CA . HIS A 1 103 ? -5.592 -4.138 -3.736 1.00 98.06 103 HIS A CA 1
ATOM 853 C C . HIS A 1 103 ? -5.610 -3.285 -5.014 1.00 98.06 103 HIS A C 1
ATOM 855 O O . HIS A 1 103 ? -5.010 -3.666 -6.020 1.00 98.06 103 HIS A O 1
ATOM 861 N N . PHE A 1 104 ? -6.253 -2.113 -4.995 1.00 97.69 104 PHE A N 1
ATOM 862 C CA . PHE A 1 104 ? -6.237 -1.210 -6.149 1.00 97.69 104 PHE A CA 1
ATOM 863 C C . PHE A 1 104 ? -4.826 -0.723 -6.492 1.00 97.69 104 PHE A C 1
ATOM 865 O O . PHE A 1 104 ? -4.472 -0.652 -7.673 1.00 97.69 104 PHE A O 1
ATOM 872 N N . ILE A 1 105 ? -4.015 -0.417 -5.475 1.00 98.06 105 ILE A N 1
ATOM 873 C CA . ILE A 1 105 ? -2.615 -0.021 -5.658 1.00 98.06 105 ILE A CA 1
ATOM 874 C C . ILE A 1 105 ? -1.813 -1.176 -6.274 1.00 98.06 105 ILE A C 1
ATOM 876 O O . ILE A 1 105 ? -1.053 -0.951 -7.220 1.00 98.06 105 ILE A O 1
ATOM 880 N N . ASP A 1 106 ? -2.016 -2.410 -5.815 1.00 98.00 106 ASP A N 1
ATOM 881 C CA . ASP A 1 106 ? -1.329 -3.596 -6.341 1.00 98.00 106 ASP A CA 1
ATOM 882 C C . ASP A 1 106 ? -1.694 -3.884 -7.802 1.00 98.00 106 ASP A C 1
ATOM 884 O O . ASP A 1 106 ? -0.816 -4.142 -8.633 1.00 98.00 106 ASP A O 1
ATOM 888 N N . VAL A 1 107 ? -2.981 -3.788 -8.148 1.00 98.12 107 VAL A N 1
ATOM 889 C CA . VAL A 1 107 ? -3.462 -3.958 -9.529 1.00 98.12 107 VAL A CA 1
ATOM 890 C C . VAL A 1 107 ? -2.851 -2.901 -10.447 1.00 98.12 107 VAL A C 1
ATOM 892 O O . VAL A 1 107 ? -2.347 -3.230 -11.525 1.00 98.12 107 VAL A O 1
ATOM 895 N N . LEU A 1 108 ? -2.847 -1.634 -10.022 1.00 97.06 108 LEU A N 1
ATOM 896 C CA . LEU A 1 108 ? -2.229 -0.549 -10.783 1.00 97.06 108 LEU A CA 1
ATOM 897 C C . LEU A 1 108 ? -0.724 -0.781 -10.972 1.00 97.06 108 LEU A C 1
ATOM 899 O O . LEU A 1 108 ? -0.213 -0.627 -12.083 1.00 97.06 108 LEU A O 1
ATOM 903 N N . THR A 1 109 ? -0.031 -1.169 -9.902 1.00 97.56 109 THR A N 1
ATOM 904 C CA . THR A 1 109 ? 1.411 -1.442 -9.917 1.00 97.56 109 THR A CA 1
ATOM 905 C C . THR A 1 109 ? 1.737 -2.560 -10.898 1.00 97.56 109 THR A C 1
ATOM 907 O O . THR A 1 109 ? 2.603 -2.395 -11.756 1.00 97.56 109 THR A O 1
ATOM 910 N N . THR A 1 110 ? 0.990 -3.664 -10.831 1.00 97.50 110 THR A N 1
ATOM 911 C CA . THR A 1 110 ? 1.149 -4.816 -11.727 1.00 97.50 110 THR A CA 1
ATOM 912 C C . THR A 1 110 ? 0.992 -4.393 -13.183 1.00 97.50 110 THR A C 1
ATOM 914 O O . THR A 1 110 ? 1.888 -4.624 -13.995 1.00 97.50 110 THR A O 1
ATOM 917 N N . LYS A 1 111 ? -0.086 -3.668 -13.502 1.00 97.31 111 LYS A N 1
ATOM 918 C CA . LYS A 1 111 ? -0.331 -3.165 -14.856 1.00 97.31 111 LYS A CA 1
ATOM 919 C C . LYS A 1 111 ? 0.810 -2.274 -15.358 1.00 97.31 111 LYS A C 1
ATOM 921 O O . LYS A 1 111 ? 1.237 -2.399 -16.502 1.00 97.31 111 LYS A O 1
ATOM 926 N N . LYS A 1 112 ? 1.332 -1.381 -14.515 1.00 95.75 112 LYS A N 1
ATOM 927 C CA . LYS A 1 112 ? 2.428 -0.478 -14.903 1.00 95.75 112 LYS A CA 1
ATOM 928 C C . LYS A 1 112 ? 3.745 -1.217 -15.133 1.00 95.75 112 LYS A C 1
ATOM 930 O O . LYS A 1 112 ? 4.483 -0.865 -16.052 1.00 95.75 112 LYS A O 1
ATOM 935 N N . VAL A 1 113 ? 4.014 -2.272 -14.367 1.00 95.62 113 VAL A N 1
ATOM 936 C CA . VAL A 1 113 ? 5.156 -3.169 -14.602 1.00 95.62 113 VAL A CA 1
ATOM 937 C C . VAL A 1 113 ? 5.000 -3.933 -15.920 1.00 95.62 113 VAL A C 1
ATOM 939 O O . VAL A 1 113 ? 5.967 -4.072 -16.671 1.00 95.62 113 VAL A O 1
ATOM 942 N N . GLU A 1 114 ? 3.797 -4.407 -16.241 1.00 96.19 114 GLU A N 1
ATOM 943 C CA . GLU A 1 114 ? 3.515 -5.065 -17.522 1.00 96.19 114 GLU A CA 1
ATOM 944 C C . GLU A 1 114 ? 3.725 -4.122 -18.714 1.00 96.19 114 GLU A C 1
ATOM 946 O O . GLU A 1 114 ? 4.400 -4.504 -19.673 1.00 96.19 114 GLU A O 1
ATOM 951 N N . GLU A 1 115 ? 3.220 -2.885 -18.630 1.00 95.50 115 GLU A N 1
ATOM 952 C CA . GLU A 1 115 ? 3.420 -1.832 -19.638 1.00 95.5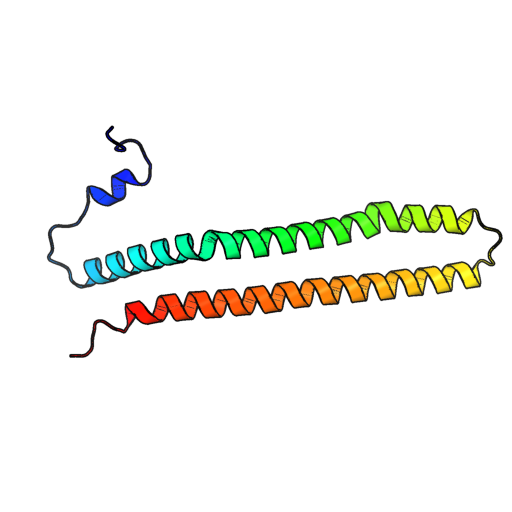0 115 GLU A CA 1
ATOM 953 C C . GLU A 1 115 ? 4.912 -1.517 -19.837 1.00 95.50 115 GLU A C 1
ATOM 955 O O . GLU A 1 115 ? 5.398 -1.499 -20.971 1.00 95.50 115 GLU A O 1
ATOM 960 N N . PHE A 1 116 ? 5.667 -1.359 -18.744 1.00 94.38 116 PHE A N 1
ATOM 961 C CA . PHE A 1 116 ? 7.112 -1.127 -18.794 1.00 94.38 116 PHE A CA 1
ATOM 962 C C . PHE A 1 116 ? 7.849 -2.277 -19.495 1.00 94.38 116 PHE A C 1
ATOM 964 O O . PHE A 1 116 ? 8.663 -2.058 -20.395 1.00 94.38 116 PHE A O 1
ATOM 971 N N . ASN A 1 117 ? 7.537 -3.520 -19.120 1.00 92.62 117 ASN A N 1
ATOM 972 C CA . ASN A 1 117 ? 8.152 -4.708 -19.708 1.00 92.62 117 ASN A CA 1
ATOM 973 C C . ASN A 1 117 ? 7.779 -4.889 -21.185 1.00 92.62 117 ASN A C 1
ATOM 975 O O . ASN A 1 117 ? 8.597 -5.369 -21.971 1.00 92.62 117 ASN A O 1
ATOM 979 N N . ALA A 1 118 ? 6.557 -4.525 -21.579 1.00 93.62 118 ALA A N 1
ATOM 980 C CA . ALA A 1 118 ? 6.147 -4.527 -22.978 1.00 93.62 118 ALA A CA 1
ATOM 981 C C . ALA A 1 118 ? 6.959 -3.508 -23.792 1.00 93.62 118 ALA A C 1
ATOM 983 O O . ALA A 1 118 ? 7.536 -3.880 -24.814 1.00 93.62 118 ALA A O 1
ATOM 984 N N . ALA A 1 119 ? 7.093 -2.276 -23.290 1.00 91.62 119 ALA A N 1
ATOM 985 C CA . ALA A 1 119 ? 7.887 -1.230 -23.933 1.00 91.62 119 ALA A CA 1
ATOM 986 C C . ALA A 1 119 ? 9.370 -1.622 -24.069 1.00 91.62 119 ALA A C 1
ATOM 988 O O . ALA A 1 119 ? 9.984 -1.380 -25.105 1.00 91.62 119 ALA A O 1
ATOM 989 N N . LEU A 1 120 ? 9.936 -2.287 -23.056 1.00 89.19 120 LEU A N 1
ATOM 990 C CA . LEU A 1 120 ? 11.320 -2.774 -23.078 1.00 89.19 120 LEU A CA 1
ATOM 991 C C . LEU A 1 120 ? 11.563 -3.839 -24.164 1.00 89.19 120 LEU A C 1
ATOM 993 O O . LEU A 1 120 ? 12.644 -3.903 -24.761 1.00 89.19 120 LEU A O 1
ATOM 997 N N . ARG A 1 121 ? 10.558 -4.681 -24.434 1.00 86.31 121 ARG A N 1
ATOM 998 C CA . ARG A 1 121 ? 10.623 -5.738 -25.456 1.00 86.31 121 ARG A CA 1
ATOM 999 C C . ARG A 1 121 ? 10.471 -5.212 -26.884 1.00 86.31 121 ARG A C 1
ATOM 1001 O O . ARG A 1 121 ? 11.048 -5.784 -27.804 1.00 86.31 121 ARG A O 1
ATOM 1008 N N . GLU A 1 122 ? 9.736 -4.122 -27.089 1.00 83.12 122 GLU A N 1
ATOM 1009 C CA . GLU A 1 122 ? 9.454 -3.584 -28.428 1.00 83.12 122 GLU A CA 1
ATOM 1010 C C . GLU A 1 122 ? 10.736 -3.195 -29.189 1.00 83.12 122 GLU A C 1
ATOM 1012 O O . GLU A 1 122 ? 10.871 -3.465 -30.384 1.00 83.12 122 GLU A O 1
ATOM 1017 N N . LYS A 1 123 ? 11.734 -2.638 -28.493 1.00 65.25 123 LYS A N 1
ATOM 1018 C CA . LYS A 1 123 ? 12.979 -2.169 -29.122 1.00 65.25 123 LYS A CA 1
ATOM 1019 C C . LYS A 1 123 ? 14.086 -3.225 -29.199 1.00 65.25 123 LYS A C 1
ATOM 1021 O O . LYS A 1 123 ? 14.997 -3.083 -30.008 1.00 65.25 123 LYS A O 1
ATOM 1026 N N . THR A 1 124 ? 14.009 -4.281 -28.389 1.00 56.88 124 THR A N 1
ATOM 1027 C CA . THR A 1 124 ? 15.012 -5.362 -28.355 1.00 56.88 124 THR A CA 1
ATOM 1028 C C . THR A 1 124 ? 14.836 -6.394 -29.468 1.00 56.88 124 THR A C 1
ATOM 1030 O O . THR A 1 124 ? 15.815 -7.026 -29.851 1.00 56.88 124 THR A O 1
ATOM 1033 N N . PHE A 1 125 ? 13.634 -6.526 -30.043 1.00 52.94 125 PHE A N 1
ATOM 1034 C CA . PHE A 1 125 ? 13.347 -7.503 -31.108 1.00 52.94 125 PHE A CA 1
ATOM 1035 C C . PHE A 1 125 ? 12.986 -6.883 -32.473 1.00 52.94 125 PHE A C 1
ATOM 1037 O O . PHE A 1 125 ? 12.878 -7.604 -33.461 1.00 52.94 125 PHE A O 1
ATOM 1044 N N . GLY A 1 126 ? 12.855 -5.554 -32.573 1.00 43.91 126 GLY A N 1
ATOM 1045 C CA . GLY A 1 126 ? 12.518 -4.855 -33.825 1.00 43.91 126 GLY A CA 1
ATOM 1046 C C . GLY A 1 126 ? 13.684 -4.597 -34.796 1.00 43.91 126 GLY A C 1
ATOM 1047 O O . GLY A 1 126 ? 13.455 -4.085 -35.888 1.00 43.91 126 GLY A O 1
ATOM 1048 N N . GLY A 1 127 ? 14.929 -4.922 -34.422 1.00 42.09 127 GLY A N 1
ATOM 1049 C CA . GLY A 1 127 ? 16.138 -4.612 -35.207 1.00 42.09 127 GLY A CA 1
ATOM 1050 C C . GLY A 1 127 ? 16.814 -5.797 -35.904 1.00 42.09 127 GLY A C 1
ATOM 1051 O O . GLY A 1 127 ? 17.864 -5.608 -36.509 1.00 42.09 127 GLY A O 1
ATOM 1052 N N . GLY A 1 128 ? 16.258 -7.008 -35.810 1.00 43.03 128 GLY A N 1
ATOM 1053 C CA . GLY A 1 128 ? 16.983 -8.237 -36.146 1.00 43.03 128 GLY A CA 1
ATOM 1054 C C . GLY A 1 128 ? 16.181 -9.290 -36.901 1.00 43.03 128 GLY A C 1
ATOM 1055 O O . GLY A 1 128 ? 16.334 -10.462 -36.594 1.00 43.03 128 GLY A O 1
ATOM 1056 N N . VAL A 1 129 ? 15.332 -8.909 -37.860 1.00 43.47 129 VAL A N 1
ATOM 1057 C CA . VAL A 1 129 ? 14.900 -9.812 -38.945 1.00 43.47 129 VAL A CA 1
ATOM 1058 C C . VAL A 1 129 ? 14.701 -8.993 -40.222 1.00 43.47 129 VAL A C 1
ATOM 1060 O O . VAL A 1 129 ? 13.608 -8.497 -40.492 1.00 43.47 129 VAL A O 1
ATOM 1063 N N . ARG A 1 130 ? 15.773 -8.842 -41.000 1.00 33.97 130 ARG A N 1
ATOM 1064 C CA . ARG A 1 130 ? 15.746 -8.692 -42.459 1.00 33.97 130 ARG A CA 1
ATOM 1065 C C . ARG A 1 130 ? 16.998 -9.324 -43.037 1.00 33.97 130 ARG A C 1
ATOM 1067 O O . ARG A 1 130 ? 18.075 -9.090 -42.449 1.00 33.97 130 ARG A O 1
#

Sequence (130 aa):
MDNSGSAFGKFHRNSPARSDPTAQVLFDYEEHYMRLVKSYREEIKFINDLQTEHTREVKNFYANDLPTIIKKLEAEPIADDVRREWLKHLEQHMSKSFDMSGHFIDVLTTKKVEEFNAALREKTFGGGVR

Secondary structure (DSSP, 8-state):
---TTSTTGGGGT----S--HHHHHHHHHHHHHHHHHHHTHHHHHHHHHHHHHHHHHHHHIIIIIHHHHHHHHHHS---HHHHHHHHHHHHHHHHHHHHHHHHHHHHHHHHHHHHHHHHHHHHHHTTS--